Protein AF-A0A661EPB5-F1 (afdb_monomer_lite)

Foldseek 3Di:
DVLQVVQCVVLVCAFLQQRHNAQWDKDFAPPDDDPDNLRIHTHHPLVVCCVVDVVSDDPVSNVSLLVSCPDPRLNSVLVSLLVLVSVVVDPVSVVSNVVRDDDPVSVVRSVVD

pLDDT: mean 84.89, std 6.74, range [52.34, 92.0]

Radius of gyration: 13.14 Å; chains: 1; bounding box: 28×27×35 Å

Structure (mmCIF, N/CA/C/O backbone):
data_AF-A0A661EPB5-F1
#
_entry.id   AF-A0A661EPB5-F1
#
loop_
_atom_site.group_PDB
_atom_site.id
_atom_site.type_symbol
_atom_site.label_atom_id
_atom_site.label_alt_id
_atom_site.label_comp_id
_atom_site.label_asym_id
_atom_site.label_entity_id
_atom_site.label_seq_id
_atom_site.pdbx_PDB_ins_code
_atom_site.Cartn_x
_atom_site.Cartn_y
_atom_site.Cartn_z
_atom_site.occupancy
_atom_site.B_iso_or_equiv
_atom_site.auth_seq_id
_atom_site.auth_comp_id
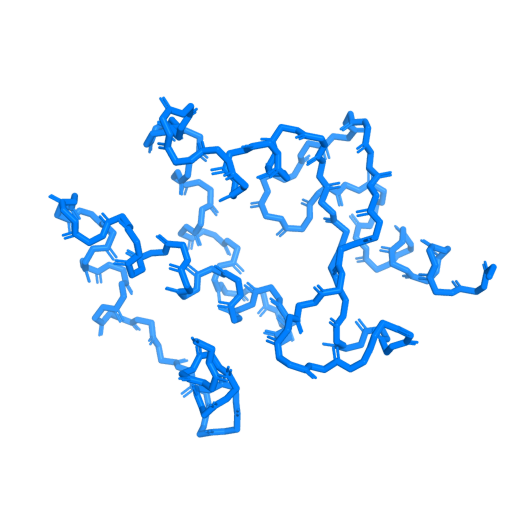_atom_site.auth_asym_id
_atom_site.auth_atom_id
_atom_site.pdbx_PDB_model_num
ATOM 1 N N . MET A 1 1 ? -6.628 12.441 16.285 1.00 52.34 1 MET A N 1
ATOM 2 C CA . MET A 1 1 ? -5.582 12.139 17.284 1.00 52.34 1 MET A CA 1
ATOM 3 C C . MET A 1 1 ? -5.520 10.660 17.662 1.00 52.34 1 MET A C 1
ATOM 5 O O . MET A 1 1 ? -4.428 10.247 17.982 1.00 52.34 1 MET A O 1
ATOM 9 N N . ALA A 1 2 ? -6.597 9.858 17.590 1.00 76.62 2 ALA A N 1
ATOM 10 C CA . ALA A 1 2 ? -6.498 8.402 17.820 1.00 76.62 2 ALA A CA 1
ATOM 11 C C . ALA A 1 2 ? -5.908 7.635 16.615 1.00 76.62 2 ALA A C 1
ATOM 13 O O . ALA A 1 2 ? -4.918 6.940 16.769 1.00 76.62 2 ALA A O 1
ATOM 14 N N . LEU A 1 3 ? -6.425 7.884 15.402 1.00 81.81 3 LEU A N 1
ATOM 15 C CA . LEU A 1 3 ? -6.051 7.154 14.178 1.00 81.81 3 LEU A CA 1
ATOM 16 C C . LEU A 1 3 ? -4.537 7.023 13.946 1.00 81.81 3 LEU A C 1
ATOM 18 O O . LEU A 1 3 ? -4.049 5.939 13.671 1.00 81.81 3 LEU A O 1
ATOM 22 N N . GLU A 1 4 ? -3.791 8.122 14.040 1.00 81.75 4 GLU A N 1
ATOM 23 C CA . GLU A 1 4 ? -2.346 8.119 13.777 1.00 81.75 4 GLU A CA 1
ATOM 24 C C . GLU A 1 4 ? -1.578 7.304 14.828 1.00 81.75 4 GLU A C 1
ATOM 26 O O . GLU A 1 4 ? -0.658 6.567 14.489 1.00 81.75 4 GLU A O 1
ATOM 31 N N . THR A 1 5 ? -2.003 7.375 16.093 1.00 84.88 5 THR A N 1
ATOM 32 C CA . THR A 1 5 ? -1.450 6.566 17.186 1.00 84.88 5 THR A CA 1
ATOM 33 C C . THR A 1 5 ? -1.793 5.088 17.014 1.00 84.88 5 THR A C 1
ATOM 35 O O . THR A 1 5 ? -0.899 4.257 17.124 1.00 84.88 5 THR A O 1
ATOM 38 N N . ASP A 1 6 ? -3.037 4.760 16.662 1.00 87.88 6 ASP A N 1
ATOM 39 C CA . ASP A 1 6 ? -3.471 3.378 16.422 1.00 87.88 6 ASP A CA 1
ATOM 40 C C . ASP A 1 6 ? -2.712 2.754 15.235 1.00 87.88 6 ASP A C 1
ATOM 42 O O . ASP A 1 6 ? -2.305 1.592 15.273 1.00 87.88 6 ASP A O 1
ATOM 46 N N . LEU A 1 7 ? -2.465 3.546 14.185 1.00 86.88 7 LEU A N 1
ATOM 47 C CA . LEU A 1 7 ? -1.652 3.140 13.039 1.00 86.88 7 LEU A CA 1
ATOM 48 C C . LEU A 1 7 ? -0.187 2.925 13.429 1.00 86.88 7 LEU A C 1
ATOM 50 O O . LEU A 1 7 ? 0.409 1.937 13.006 1.00 86.88 7 LEU A O 1
ATOM 54 N N . LEU A 1 8 ? 0.396 3.806 14.246 1.00 86.75 8 LEU A N 1
ATOM 55 C CA . LEU A 1 8 ? 1.754 3.641 14.773 1.00 86.75 8 LEU A CA 1
ATOM 56 C C . LEU A 1 8 ? 1.881 2.381 15.638 1.00 86.75 8 LEU A C 1
ATOM 58 O O . LEU A 1 8 ? 2.866 1.661 15.501 1.00 86.75 8 LEU A O 1
ATOM 62 N N . GLU A 1 9 ? 0.896 2.079 16.485 1.00 88.38 9 GLU A N 1
ATOM 63 C CA . GLU A 1 9 ? 0.887 0.853 17.292 1.00 88.38 9 GLU A CA 1
ATOM 64 C C . GLU A 1 9 ? 0.747 -0.405 16.425 1.00 88.38 9 GLU A C 1
ATOM 66 O O . GLU A 1 9 ? 1.490 -1.366 16.619 1.00 88.38 9 GLU A O 1
ATOM 71 N N . ARG A 1 10 ? -0.148 -0.398 15.425 1.00 86.81 10 ARG A N 1
ATOM 72 C CA . ARG A 1 10 ? -0.328 -1.523 14.488 1.00 86.81 10 ARG A CA 1
ATOM 73 C C . ARG A 1 10 ? 0.927 -1.804 13.668 1.00 86.81 10 ARG A C 1
ATOM 75 O O . ARG A 1 10 ? 1.260 -2.959 13.415 1.00 86.81 10 ARG A O 1
ATOM 82 N N . SER A 1 11 ? 1.577 -0.742 13.212 1.00 84.31 11 SER A N 1
ATOM 83 C CA . SER A 1 11 ? 2.714 -0.804 12.295 1.00 84.31 11 SER A CA 1
ATOM 84 C C . SER A 1 11 ? 4.074 -0.853 12.999 1.00 84.31 11 SER A C 1
ATOM 86 O O . SER A 1 11 ? 5.107 -0.822 12.331 1.00 84.31 11 SER A O 1
ATOM 88 N N . ASP A 1 12 ? 4.086 -0.926 14.335 1.00 87.00 12 ASP A N 1
ATOM 89 C CA . ASP A 1 12 ? 5.294 -0.894 15.170 1.00 87.00 12 ASP A CA 1
ATOM 90 C C . ASP A 1 12 ? 6.181 0.338 14.897 1.00 87.00 12 ASP A C 1
ATOM 92 O O . ASP A 1 12 ? 7.408 0.276 14.898 1.00 87.00 12 ASP A O 1
ATOM 96 N N . SER A 1 13 ? 5.548 1.485 14.625 1.00 87.12 13 SER A N 1
ATOM 97 C CA . SER A 1 13 ? 6.204 2.731 14.206 1.00 87.12 13 SER A CA 1
ATOM 98 C C . SER A 1 13 ? 7.067 2.576 12.951 1.00 87.12 13 SER A C 1
ATOM 100 O O . SER A 1 13 ? 8.183 3.101 12.872 1.00 87.12 13 SER A O 1
ATOM 102 N N . ARG A 1 14 ? 6.564 1.839 11.956 1.00 90.38 14 ARG A N 1
ATOM 103 C CA . ARG A 1 14 ? 7.238 1.608 10.673 1.00 90.38 14 ARG A CA 1
ATOM 104 C C . ARG A 1 14 ? 6.251 1.710 9.516 1.00 90.38 14 ARG A C 1
ATOM 106 O O . ARG A 1 14 ? 5.050 1.569 9.670 1.00 90.38 14 ARG A O 1
ATOM 113 N N . CYS A 1 15 ? 6.766 1.961 8.324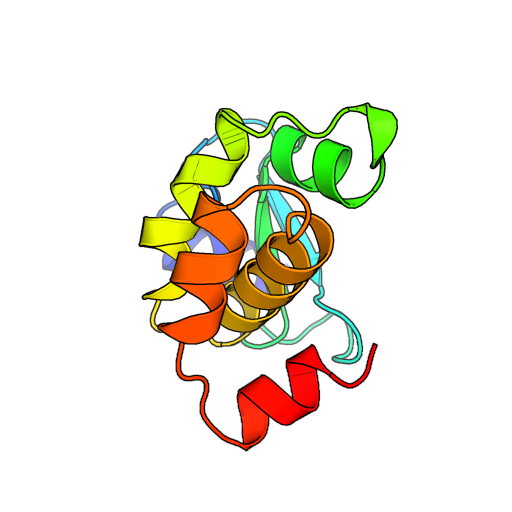 1.00 91.19 15 CYS A N 1
ATOM 114 C CA . CYS A 1 15 ? 5.979 2.019 7.104 1.00 91.19 15 CYS A CA 1
ATOM 115 C C . CYS A 1 15 ? 5.422 0.629 6.796 1.00 91.19 15 CYS A C 1
ATOM 117 O O . CYS A 1 15 ? 6.184 -0.331 6.692 1.00 91.19 15 CYS A O 1
ATOM 119 N N . GLU A 1 16 ? 4.117 0.525 6.579 1.00 89.75 16 GLU A N 1
ATOM 120 C CA . GLU A 1 16 ? 3.459 -0.757 6.307 1.00 89.75 16 GLU A CA 1
ATOM 121 C C . GLU A 1 16 ? 3.752 -1.304 4.901 1.00 89.75 16 GLU A C 1
ATOM 123 O O . GLU A 1 16 ? 3.499 -2.476 4.635 1.00 89.75 16 GLU A O 1
ATOM 128 N N . LEU A 1 17 ? 4.324 -0.484 4.008 1.00 87.19 17 LEU A N 1
ATOM 129 C CA . LEU A 1 17 ? 4.761 -0.917 2.677 1.00 87.19 17 LEU A CA 1
ATOM 130 C C . LEU A 1 17 ? 6.236 -1.326 2.647 1.00 87.19 17 LEU A C 1
ATOM 132 O O . LEU A 1 17 ? 6.561 -2.424 2.204 1.00 87.19 17 LEU A O 1
ATOM 136 N N . CYS A 1 18 ? 7.146 -0.450 3.084 1.00 87.75 18 CYS A N 1
ATOM 137 C CA . CYS A 1 18 ? 8.592 -0.675 2.952 1.00 87.75 18 CYS A CA 1
ATOM 138 C C . CYS A 1 18 ? 9.322 -0.950 4.274 1.00 87.75 18 CYS A C 1
ATOM 140 O O . CYS A 1 18 ? 10.506 -1.278 4.263 1.00 87.75 18 CYS A O 1
ATOM 142 N N . GLY A 1 19 ? 8.658 -0.791 5.421 1.00 85.19 19 GLY A N 1
ATOM 143 C CA . GLY A 1 19 ? 9.258 -0.973 6.744 1.00 85.19 19 GLY A CA 1
ATOM 144 C C . GLY A 1 19 ? 10.203 0.148 7.196 1.00 85.19 19 GLY A C 1
ATOM 145 O O . GLY A 1 19 ? 10.871 -0.017 8.221 1.00 85.19 19 GLY A O 1
ATOM 146 N N . GLY A 1 20 ? 10.301 1.258 6.456 1.00 86.00 20 GLY A N 1
ATOM 147 C CA . GLY A 1 20 ? 11.073 2.447 6.848 1.00 86.00 20 GLY A CA 1
ATOM 148 C C . GLY A 1 20 ? 10.418 3.220 7.998 1.00 86.00 20 GLY A C 1
ATOM 149 O O . GLY A 1 20 ? 9.211 3.137 8.163 1.00 86.00 20 GLY A O 1
ATOM 150 N N . ALA A 1 21 ? 11.187 3.972 8.785 1.00 86.31 21 ALA A N 1
ATOM 151 C CA . ALA A 1 21 ? 10.675 4.734 9.937 1.00 86.31 21 ALA A CA 1
ATOM 152 C C . ALA A 1 21 ? 10.750 6.264 9.748 1.00 86.31 21 ALA A C 1
ATOM 154 O O . ALA A 1 21 ? 10.433 7.025 10.660 1.00 86.31 21 ALA A O 1
ATOM 155 N N . ASP A 1 22 ? 11.171 6.723 8.567 1.00 85.31 22 ASP A N 1
ATOM 156 C CA . ASP A 1 22 ? 11.395 8.139 8.279 1.00 85.31 22 ASP A CA 1
ATOM 157 C C . ASP A 1 22 ? 10.123 8.820 7.759 1.00 85.31 22 ASP A C 1
ATOM 159 O O . ASP A 1 22 ? 9.541 8.389 6.763 1.00 85.31 22 ASP A O 1
ATOM 163 N N . GLY A 1 23 ? 9.700 9.903 8.419 1.00 84.44 23 GLY A N 1
ATOM 164 C CA . GLY A 1 23 ? 8.577 10.729 7.958 1.00 84.44 23 GLY A CA 1
ATOM 165 C C . GLY A 1 23 ? 7.262 9.953 7.839 1.00 84.44 23 GLY A C 1
ATOM 166 O O . GLY A 1 23 ? 6.596 10.031 6.810 1.00 84.44 23 GLY A O 1
ATOM 167 N N . LEU A 1 24 ? 6.928 9.151 8.854 1.00 89.94 24 LEU A N 1
ATOM 168 C CA . LEU A 1 24 ? 5.701 8.355 8.888 1.00 89.94 24 LEU A CA 1
ATOM 169 C C . LEU A 1 24 ? 4.466 9.254 8.944 1.00 89.94 24 LEU A C 1
ATOM 171 O O . LEU A 1 24 ? 4.356 10.112 9.817 1.00 89.94 24 LEU A O 1
ATOM 175 N N . ALA A 1 25 ? 3.527 9.018 8.036 1.00 88.81 25 ALA A N 1
ATOM 176 C CA . ALA A 1 25 ? 2.263 9.729 7.970 1.00 88.81 25 ALA A CA 1
ATOM 177 C C . ALA A 1 25 ? 1.117 8.765 7.648 1.00 88.81 25 ALA A C 1
ATOM 179 O O . ALA A 1 25 ? 1.275 7.797 6.898 1.00 88.81 25 ALA A O 1
ATOM 180 N N . ALA A 1 26 ? -0.053 9.040 8.224 1.00 89.12 26 ALA A N 1
ATOM 181 C CA . ALA A 1 26 ? -1.270 8.305 7.914 1.00 89.12 26 ALA A CA 1
ATOM 182 C C . ALA A 1 26 ? -1.760 8.682 6.509 1.00 89.12 26 ALA A C 1
ATOM 184 O O . ALA A 1 26 ? -2.114 9.832 6.248 1.00 89.12 26 ALA A O 1
ATOM 185 N N . TYR A 1 27 ? -1.801 7.699 5.616 1.00 88.06 27 TYR A N 1
ATOM 186 C CA . TYR A 1 27 ? -2.302 7.833 4.258 1.00 88.06 27 TYR A CA 1
ATOM 187 C C . TYR A 1 27 ? -3.644 7.109 4.138 1.00 88.06 27 TYR A C 1
ATOM 189 O O . TYR A 1 27 ? -3.732 5.898 4.346 1.00 88.06 27 TYR A O 1
ATOM 197 N N . ALA A 1 28 ? -4.700 7.856 3.822 1.00 88.44 28 ALA A N 1
ATOM 198 C CA . ALA A 1 28 ? -6.021 7.289 3.573 1.00 88.44 28 ALA A CA 1
ATOM 199 C C . ALA A 1 28 ? -6.068 6.709 2.156 1.00 88.44 28 ALA A C 1
ATOM 201 O O . ALA A 1 28 ? -5.748 7.407 1.195 1.00 88.44 28 ALA A O 1
ATOM 202 N N . VAL A 1 29 ? -6.472 5.447 2.027 1.00 86.00 29 VAL A N 1
ATOM 203 C CA . VAL A 1 29 ? -6.527 4.744 0.743 1.00 86.00 29 VAL A CA 1
ATOM 204 C C . VAL A 1 29 ? -7.892 4.994 0.094 1.00 86.00 29 VAL A C 1
ATOM 206 O O . VAL A 1 29 ? -8.904 4.501 0.596 1.00 86.00 29 VAL A O 1
ATOM 209 N N . PRO A 1 30 ? -7.970 5.723 -1.037 1.00 78.88 30 PRO A N 1
ATOM 210 C CA . PRO A 1 30 ? -9.249 5.983 -1.700 1.00 78.88 30 PRO A CA 1
ATOM 211 C C . PRO A 1 30 ? -9.937 4.673 -2.123 1.00 78.88 30 PRO A C 1
ATOM 213 O O . PRO A 1 30 ? -9.227 3.719 -2.450 1.00 78.88 30 PRO A O 1
ATOM 216 N N . PRO A 1 31 ? -11.281 4.580 -2.156 1.00 70.00 31 PRO A N 1
ATOM 217 C CA . PRO A 1 31 ? -12.269 5.624 -1.911 1.00 70.00 31 PRO A CA 1
ATOM 218 C C . PRO A 1 31 ? -12.790 5.678 -0.462 1.00 70.00 31 PRO A C 1
ATOM 220 O O . PRO A 1 31 ? -13.744 6.412 -0.202 1.00 70.00 31 PRO A O 1
ATOM 223 N N . GLU A 1 32 ? -12.202 4.931 0.478 1.00 72.94 32 GLU A N 1
ATOM 224 C CA . GLU A 1 32 ? -12.593 5.014 1.888 1.00 72.94 32 GLU A CA 1
ATOM 225 C C . GLU A 1 32 ? -12.323 6.427 2.444 1.00 72.94 32 GLU A C 1
ATOM 227 O O . GLU A 1 32 ? -11.312 7.058 2.109 1.00 72.94 32 GLU A O 1
ATOM 232 N N . PRO A 1 33 ? -13.223 6.967 3.283 1.00 60.56 33 PRO A N 1
ATOM 233 C CA . PRO A 1 33 ? -13.032 8.276 3.881 1.00 60.56 33 PRO A CA 1
ATOM 234 C C . PRO A 1 33 ? -11.835 8.278 4.840 1.00 60.56 33 PRO A C 1
ATOM 236 O O . PRO A 1 33 ? -11.640 7.363 5.642 1.00 60.56 33 PRO A O 1
ATOM 239 N N . ALA A 1 34 ? -11.065 9.369 4.807 1.00 61.84 34 ALA A N 1
ATOM 240 C CA . ALA A 1 34 ? -9.987 9.612 5.759 1.00 61.84 34 ALA A CA 1
ATOM 241 C C . ALA A 1 34 ? -10.544 9.590 7.195 1.00 61.84 34 ALA A C 1
ATOM 243 O O . ALA A 1 34 ? -11.332 10.458 7.575 1.00 61.84 34 ALA A O 1
ATOM 244 N N . GLY A 1 35 ? -10.166 8.578 7.982 1.00 64.25 35 GLY A N 1
ATOM 245 C CA . GLY A 1 35 ? -10.701 8.385 9.334 1.00 64.25 35 GLY A CA 1
ATOM 246 C C . GLY A 1 35 ? -10.827 6.932 9.793 1.00 64.25 35 GLY A C 1
ATOM 247 O O . GLY A 1 35 ? -10.850 6.697 10.999 1.00 64.25 35 GLY A O 1
ATOM 248 N N . SER A 1 36 ? -10.886 5.968 8.870 1.00 79.00 36 SER A N 1
ATOM 249 C CA . SER A 1 36 ? -10.926 4.538 9.209 1.00 79.00 36 SER A CA 1
ATOM 250 C C . SER A 1 36 ? -9.511 3.973 9.366 1.00 79.00 36 SER A C 1
ATOM 252 O O . SER A 1 36 ? -8.682 4.171 8.478 1.00 79.00 36 SER A O 1
ATOM 254 N N . ILE A 1 37 ? -9.231 3.258 10.463 1.00 80.88 37 ILE A N 1
ATOM 255 C CA . ILE A 1 37 ? -7.969 2.509 10.660 1.00 80.88 37 ILE A CA 1
ATOM 256 C C . ILE A 1 37 ? -7.802 1.454 9.565 1.00 80.88 37 ILE A C 1
ATOM 258 O O . ILE A 1 37 ? -6.709 1.286 9.028 1.00 80.88 37 ILE A O 1
ATOM 262 N N . ASP A 1 38 ? -8.889 0.775 9.202 1.00 80.88 38 ASP A N 1
ATOM 263 C CA . ASP A 1 38 ? -8.893 -0.231 8.139 1.00 80.88 38 ASP A CA 1
ATOM 264 C C . ASP A 1 38 ? -8.832 0.400 6.745 1.00 80.88 38 ASP A C 1
ATOM 266 O O . ASP A 1 38 ? -8.405 -0.262 5.810 1.00 80.88 38 ASP A O 1
ATOM 270 N N . GLY A 1 39 ? -9.225 1.676 6.625 1.00 85.62 39 GLY A N 1
ATOM 271 C CA . GLY A 1 39 ? -9.158 2.517 5.421 1.00 85.62 39 GLY A CA 1
ATOM 272 C C . GLY A 1 39 ? -7.845 3.289 5.246 1.00 85.62 39 GLY A C 1
ATOM 273 O O . GLY A 1 39 ? -7.665 3.994 4.252 1.00 85.62 39 GLY A O 1
ATOM 274 N N . SER A 1 40 ? -6.941 3.208 6.224 1.00 88.88 40 SER A N 1
ATOM 275 C CA . SER A 1 40 ? -5.723 4.019 6.283 1.00 88.88 40 SER A CA 1
ATOM 276 C C . SER A 1 40 ? -4.495 3.151 6.535 1.00 88.88 40 SER A C 1
ATOM 278 O O . SER A 1 40 ? -4.557 2.121 7.206 1.00 88.88 40 SER A O 1
ATOM 280 N N . VAL A 1 41 ? -3.355 3.587 6.015 1.00 89.81 41 VAL A N 1
ATOM 281 C CA . VAL A 1 41 ? -2.057 2.923 6.187 1.00 89.81 41 VAL A CA 1
ATOM 282 C C . VAL A 1 41 ? -1.015 3.915 6.653 1.00 89.81 41 VAL A C 1
ATOM 284 O O . VAL A 1 41 ? -1.057 5.087 6.277 1.00 89.81 41 VAL A O 1
ATOM 287 N N . LEU A 1 42 ? -0.062 3.451 7.455 1.00 91.31 42 LEU A N 1
ATOM 288 C CA . LEU A 1 42 ? 1.088 4.267 7.806 1.00 91.31 42 LEU A CA 1
ATOM 289 C C . LEU A 1 42 ? 2.174 4.129 6.741 1.00 91.31 42 LEU A C 1
ATOM 291 O O . LEU A 1 42 ? 2.745 3.052 6.561 1.00 91.31 42 LEU A O 1
ATOM 295 N N . LEU A 1 43 ? 2.474 5.223 6.044 1.00 90.81 43 LEU A N 1
ATOM 296 C CA . LEU A 1 43 ? 3.484 5.254 4.990 1.00 90.81 43 LEU A CA 1
ATOM 297 C C . LEU A 1 43 ? 4.604 6.222 5.345 1.00 90.81 43 LEU A C 1
ATOM 299 O O . LEU A 1 43 ? 4.367 7.263 5.950 1.00 90.81 43 LEU A O 1
ATOM 303 N N . CYS A 1 44 ? 5.828 5.892 4.943 1.00 92.00 44 CYS A N 1
ATOM 304 C CA . CYS A 1 44 ? 6.931 6.843 4.990 1.00 92.00 44 CYS A CA 1
ATOM 305 C C . CYS A 1 44 ? 6.815 7.871 3.860 1.00 92.00 44 CYS A C 1
ATOM 307 O O . CYS A 1 44 ? 6.235 7.597 2.803 1.00 92.00 44 CYS A O 1
ATOM 309 N N . GLU A 1 45 ? 7.455 9.021 4.053 1.00 89.62 45 GLU A N 1
ATOM 310 C CA . GLU A 1 45 ? 7.506 10.109 3.072 1.00 89.62 45 GLU A CA 1
ATOM 311 C C . GLU A 1 45 ? 7.987 9.629 1.693 1.00 89.62 45 GLU A C 1
ATOM 313 O O . GLU A 1 45 ? 7.442 10.030 0.671 1.00 89.62 45 GLU A O 1
ATOM 318 N N . VAL A 1 46 ? 8.947 8.699 1.652 1.00 88.94 46 VAL A N 1
ATOM 319 C CA . VAL A 1 46 ? 9.470 8.133 0.398 1.00 88.94 46 VAL A CA 1
ATOM 320 C C . VAL A 1 46 ? 8.408 7.331 -0.354 1.00 88.94 46 VAL A C 1
ATOM 322 O O . VAL A 1 46 ? 8.293 7.463 -1.570 1.00 88.94 46 VAL A O 1
ATOM 325 N N . CYS A 1 47 ? 7.630 6.496 0.342 1.00 89.31 47 CYS A N 1
ATOM 326 C CA . CYS A 1 47 ? 6.551 5.734 -0.286 1.00 89.31 47 CYS A CA 1
ATOM 327 C C . CYS A 1 47 ? 5.475 6.676 -0.826 1.00 89.31 47 CYS A C 1
ATOM 329 O O . CYS A 1 47 ? 5.060 6.516 -1.970 1.00 89.31 47 CYS A O 1
ATOM 331 N N . ILE A 1 48 ? 5.071 7.674 -0.035 1.00 88.31 48 ILE A N 1
ATOM 332 C CA . ILE A 1 48 ? 4.079 8.677 -0.444 1.00 88.31 48 ILE A CA 1
ATOM 333 C C . ILE A 1 48 ? 4.574 9.435 -1.683 1.00 88.31 48 ILE A C 1
ATOM 335 O O . ILE A 1 48 ? 3.860 9.502 -2.682 1.00 88.31 48 ILE A O 1
ATOM 339 N N . ASP A 1 49 ? 5.822 9.913 -1.671 1.00 89.00 49 ASP A N 1
ATOM 340 C CA . ASP A 1 49 ? 6.418 10.626 -2.804 1.00 89.00 49 ASP A CA 1
ATOM 341 C C . ASP A 1 49 ? 6.460 9.758 -4.069 1.00 89.00 49 ASP A C 1
ATOM 343 O O . ASP A 1 49 ? 6.160 10.244 -5.152 1.00 89.00 49 ASP A O 1
ATOM 347 N N . GLN A 1 50 ? 6.771 8.461 -3.965 1.00 87.75 50 GLN A N 1
ATOM 348 C CA . GLN A 1 50 ? 6.783 7.562 -5.127 1.00 87.75 50 GLN A CA 1
ATOM 349 C C . GLN A 1 50 ? 5.380 7.194 -5.643 1.00 87.75 50 GLN A C 1
ATOM 351 O O . GLN A 1 50 ? 5.216 6.924 -6.840 1.00 87.75 50 GLN A O 1
ATOM 356 N N . ILE A 1 51 ? 4.372 7.161 -4.767 1.00 85.94 51 ILE A N 1
ATOM 357 C CA . ILE A 1 51 ? 2.969 6.939 -5.151 1.00 85.94 51 ILE A CA 1
ATOM 358 C C . ILE A 1 51 ? 2.476 8.138 -5.963 1.00 85.94 51 ILE A C 1
ATOM 360 O O . ILE A 1 51 ? 2.004 7.959 -7.092 1.00 85.94 51 ILE A O 1
ATOM 364 N N . ASP A 1 52 ? 2.660 9.344 -5.419 1.00 84.94 52 ASP A N 1
ATOM 365 C CA . ASP A 1 52 ? 2.204 10.596 -6.024 1.00 84.94 52 ASP A CA 1
ATOM 366 C C . ASP A 1 52 ? 3.037 10.975 -7.261 1.00 84.94 52 ASP A C 1
ATOM 368 O O . ASP A 1 52 ? 2.495 11.434 -8.270 1.00 84.94 52 ASP A O 1
ATOM 372 N N . ASN A 1 53 ? 4.351 10.727 -7.237 1.00 83.94 53 ASN A N 1
ATOM 373 C CA . ASN A 1 53 ? 5.264 11.031 -8.336 1.00 83.94 53 ASN A CA 1
ATOM 374 C C . ASN A 1 53 ? 5.718 9.768 -9.069 1.00 83.94 53 ASN A C 1
ATOM 376 O O . ASN A 1 53 ? 6.783 9.202 -8.811 1.00 83.94 53 ASN A O 1
ATOM 380 N N . ALA A 1 54 ? 4.962 9.400 -10.107 1.00 74.88 54 ALA A N 1
ATOM 381 C CA . ALA A 1 54 ? 5.284 8.270 -10.980 1.00 74.88 54 ALA A CA 1
ATOM 382 C C . ALA A 1 54 ? 6.703 8.306 -11.577 1.00 74.88 54 ALA A C 1
ATOM 384 O O . ALA A 1 54 ? 7.311 7.263 -11.801 1.00 74.88 54 ALA A O 1
ATOM 385 N N . SER A 1 55 ? 7.241 9.504 -11.814 1.00 75.00 55 SER A N 1
ATOM 386 C CA . SER A 1 55 ? 8.583 9.727 -12.359 1.00 75.00 55 SER A CA 1
ATOM 387 C C . SER A 1 55 ? 9.719 9.413 -11.381 1.00 75.00 55 SER A C 1
ATOM 389 O O . SER A 1 55 ? 10.859 9.269 -11.818 1.00 75.00 55 SER A O 1
ATOM 391 N N . ARG A 1 56 ? 9.434 9.314 -10.075 1.00 75.06 56 ARG A N 1
ATOM 392 C CA . ARG A 1 56 ? 10.418 9.011 -9.022 1.00 75.06 56 ARG A CA 1
ATOM 393 C C . ARG A 1 56 ? 10.320 7.578 -8.503 1.00 75.06 56 ARG A C 1
ATOM 395 O O . ARG A 1 56 ? 11.038 7.231 -7.570 1.00 75.06 56 ARG A O 1
ATOM 402 N N . ARG A 1 57 ? 9.446 6.750 -9.084 1.00 79.62 57 ARG A N 1
ATOM 403 C CA . ARG A 1 57 ? 9.282 5.352 -8.671 1.00 79.62 57 ARG A CA 1
ATOM 404 C C . ARG A 1 57 ? 10.573 4.579 -8.887 1.00 79.62 57 ARG A C 1
ATOM 406 O O . ARG A 1 57 ? 11.072 4.488 -10.006 1.00 79.62 57 ARG A O 1
ATOM 413 N N . ASP A 1 58 ? 11.063 3.981 -7.814 1.00 77.94 58 ASP A N 1
ATOM 414 C CA . ASP A 1 58 ? 12.216 3.097 -7.841 1.00 77.94 58 ASP A CA 1
ATOM 415 C C . ASP A 1 58 ? 11.731 1.646 -7.766 1.00 77.94 58 ASP A C 1
ATOM 417 O O . ASP A 1 58 ? 11.277 1.173 -6.723 1.00 77.94 58 ASP A O 1
ATOM 421 N N . GLY A 1 59 ? 11.834 0.914 -8.878 1.00 75.19 59 GLY A N 1
ATOM 422 C CA . GLY A 1 59 ? 11.467 -0.503 -8.931 1.00 75.19 59 GLY A CA 1
ATOM 423 C C . GLY A 1 59 ? 12.270 -1.386 -7.964 1.00 75.19 59 GLY A C 1
ATOM 424 O O . GLY A 1 59 ? 11.835 -2.487 -7.631 1.00 75.19 59 GLY A O 1
ATOM 425 N N . TYR A 1 60 ? 13.431 -0.936 -7.475 1.00 80.81 60 TYR A N 1
ATOM 426 C CA . TYR A 1 60 ? 14.148 -1.621 -6.402 1.00 80.81 60 TYR A CA 1
ATOM 427 C C . TYR A 1 60 ? 13.485 -1.402 -5.042 1.00 80.81 60 TYR A C 1
ATOM 429 O O . TYR A 1 60 ? 13.354 -2.357 -4.280 1.00 80.81 60 TYR A O 1
ATOM 437 N N . HIS A 1 61 ? 13.007 -0.186 -4.762 1.00 82.25 61 HIS A N 1
ATOM 438 C CA . HIS A 1 61 ? 12.269 0.115 -3.534 1.00 82.25 61 HIS A CA 1
ATOM 439 C C . HIS A 1 61 ? 10.975 -0.703 -3.453 1.00 82.25 61 HIS A C 1
ATOM 441 O O . HIS A 1 61 ? 10.705 -1.333 -2.435 1.00 82.25 61 HIS A O 1
ATOM 447 N N . TRP A 1 62 ? 10.234 -0.795 -4.560 1.00 86.19 62 TRP A N 1
ATOM 448 C CA . TRP A 1 62 ? 8.969 -1.532 -4.634 1.00 86.19 62 TRP A CA 1
ATOM 449 C C . TRP A 1 62 ? 9.094 -3.058 -4.552 1.00 86.19 62 TRP A C 1
ATOM 451 O O . TRP A 1 62 ? 8.077 -3.744 -4.474 1.00 86.19 62 TRP A O 1
ATOM 461 N N . ARG A 1 63 ? 10.307 -3.624 -4.490 1.00 84.19 63 ARG A N 1
ATOM 462 C CA . ARG A 1 63 ? 10.476 -5.060 -4.204 1.00 84.19 63 ARG A CA 1
ATOM 463 C C . ARG A 1 63 ? 9.898 -5.456 -2.845 1.00 84.19 63 ARG A C 1
ATOM 465 O O . ARG A 1 63 ? 9.475 -6.600 -2.697 1.00 84.19 63 ARG A O 1
ATOM 472 N N . CYS A 1 64 ? 9.804 -4.521 -1.894 1.00 85.69 64 CYS A N 1
ATOM 473 C CA . CYS A 1 64 ? 9.134 -4.757 -0.612 1.00 85.69 64 CYS A CA 1
ATOM 474 C C . CYS A 1 64 ? 7.640 -5.087 -0.760 1.00 85.69 64 CYS A C 1
ATOM 476 O O . CYS A 1 64 ? 7.062 -5.685 0.145 1.00 85.69 64 CYS A O 1
ATOM 478 N N . LEU A 1 65 ? 7.019 -4.771 -1.908 1.00 85.69 65 LEU A N 1
ATOM 479 C CA . LEU A 1 65 ? 5.615 -5.095 -2.154 1.00 85.69 65 LEU A CA 1
ATOM 480 C C . LEU A 1 65 ? 5.337 -6.593 -2.088 1.00 85.69 65 LEU A C 1
ATOM 482 O O . LEU A 1 65 ? 4.263 -6.984 -1.640 1.00 85.69 65 LEU A O 1
ATOM 486 N N . SER A 1 66 ? 6.316 -7.406 -2.493 1.00 85.25 66 SER A N 1
ATOM 487 C CA . SER A 1 66 ? 6.229 -8.867 -2.446 1.00 85.25 66 SER A CA 1
ATOM 488 C C . SER A 1 66 ? 5.982 -9.408 -1.040 1.00 85.25 66 SER A C 1
ATOM 490 O O . SER A 1 66 ? 5.276 -10.400 -0.901 1.00 85.25 66 SER A O 1
ATOM 492 N N . ASP A 1 67 ? 6.498 -8.730 -0.013 1.00 84.88 67 ASP A N 1
ATOM 493 C CA . ASP A 1 67 ? 6.265 -9.078 1.387 1.00 84.88 67 ASP A CA 1
ATOM 494 C C . ASP A 1 67 ? 5.010 -8.377 1.922 1.00 84.88 67 ASP A C 1
ATOM 496 O O . ASP A 1 67 ? 4.193 -8.995 2.605 1.00 84.88 67 ASP A O 1
ATOM 500 N N . CYS A 1 68 ? 4.811 -7.097 1.579 1.00 84.12 68 CYS A N 1
ATOM 501 C CA . CYS A 1 68 ? 3.692 -6.312 2.108 1.00 84.12 68 CYS A CA 1
ATOM 502 C C . CYS A 1 68 ? 2.323 -6.789 1.595 1.00 84.12 68 CYS A C 1
ATOM 504 O O . CYS A 1 68 ? 1.325 -6.630 2.294 1.00 84.12 68 CYS A O 1
ATOM 506 N N . MET A 1 69 ? 2.260 -7.421 0.414 1.00 85.56 69 MET A N 1
ATOM 507 C CA . MET A 1 69 ? 1.003 -7.936 -0.137 1.00 85.56 69 MET A CA 1
ATOM 508 C C . MET A 1 69 ? 0.404 -9.054 0.729 1.00 85.56 69 MET A C 1
ATOM 510 O O . MET A 1 69 ? -0.806 -9.237 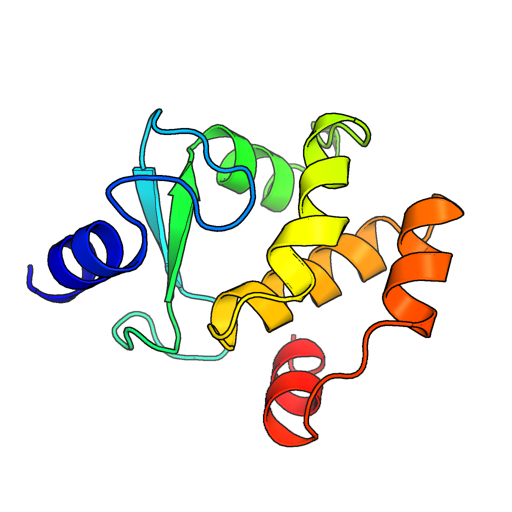0.747 1.00 85.56 69 MET A O 1
ATOM 514 N N . TRP A 1 70 ? 1.226 -9.754 1.516 1.00 84.62 70 TRP A N 1
ATOM 515 C CA . TRP A 1 70 ? 0.771 -10.775 2.466 1.00 84.62 70 TRP A CA 1
ATOM 516 C C . TRP A 1 70 ? 0.364 -10.202 3.828 1.00 84.62 70 TRP A C 1
ATOM 518 O O . TRP A 1 70 ? 0.061 -10.961 4.750 1.00 84.62 70 TRP A O 1
ATOM 528 N N . SER A 1 71 ? 0.373 -8.874 3.980 1.00 86.19 71 SER A N 1
ATOM 529 C CA . SER A 1 71 ? -0.072 -8.216 5.204 1.00 86.19 71 SER A CA 1
ATOM 530 C C . SER A 1 71 ? -1.532 -8.572 5.501 1.00 86.19 71 SER A C 1
ATOM 532 O O . SER A 1 71 ? -2.347 -8.621 4.577 1.00 86.19 71 SER A O 1
ATOM 534 N N . PRO A 1 72 ? -1.904 -8.787 6.776 1.00 83.94 72 PRO A N 1
ATOM 535 C CA . PRO A 1 72 ? -3.297 -9.008 7.158 1.00 83.94 72 PRO A CA 1
ATOM 536 C C . PRO A 1 72 ? -4.155 -7.737 7.057 1.00 83.94 72 PRO A C 1
ATOM 538 O O . PRO A 1 72 ? -5.356 -7.801 7.297 1.00 83.94 72 PRO A O 1
ATOM 541 N N . VAL A 1 73 ? -3.553 -6.581 6.756 1.00 87.75 73 VAL A N 1
ATOM 542 C CA . VAL A 1 73 ? -4.236 -5.287 6.693 1.00 87.75 73 VAL A CA 1
ATOM 543 C C . VAL A 1 73 ? -4.800 -5.056 5.283 1.00 87.75 73 VAL A C 1
ATOM 545 O O . VAL A 1 73 ? -4.012 -4.887 4.347 1.00 87.75 73 VAL A O 1
ATOM 548 N N . PRO A 1 74 ? -6.133 -4.951 5.112 1.00 87.94 74 PRO A N 1
ATOM 549 C CA . PRO A 1 74 ? -6.752 -4.785 3.795 1.00 87.94 74 PRO A CA 1
ATOM 550 C C . PRO A 1 74 ? -6.259 -3.544 3.045 1.00 87.94 74 PRO A C 1
ATOM 552 O O . PRO A 1 74 ? -5.959 -3.613 1.858 1.00 87.94 74 PRO A O 1
ATOM 555 N N . ALA A 1 75 ? -6.075 -2.410 3.728 1.00 89.06 75 ALA A N 1
ATOM 556 C CA . ALA A 1 75 ? -5.5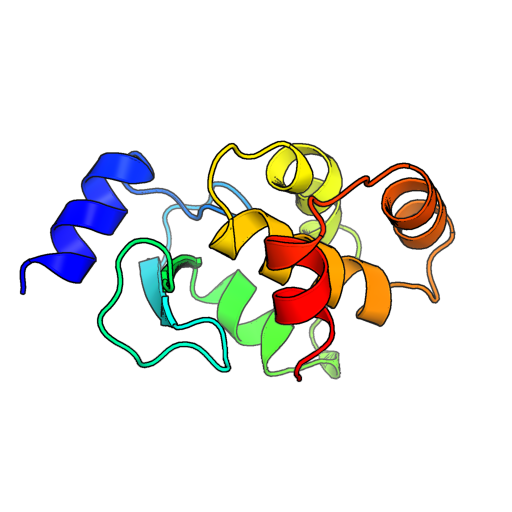65 -1.203 3.078 1.00 89.06 75 ALA A CA 1
ATOM 557 C C . ALA A 1 75 ? -4.144 -1.370 2.511 1.00 89.06 75 ALA A C 1
ATOM 559 O O . ALA A 1 75 ? -3.838 -0.827 1.448 1.00 89.06 75 ALA A O 1
ATOM 560 N N . VAL A 1 76 ? -3.281 -2.149 3.177 1.00 89.94 76 VAL A N 1
ATOM 561 C CA . VAL A 1 76 ? -1.934 -2.461 2.670 1.00 89.94 76 VAL A CA 1
ATOM 562 C C . VAL A 1 76 ? -2.040 -3.336 1.429 1.00 89.94 76 VAL A C 1
ATOM 564 O O . VAL A 1 76 ? -1.394 -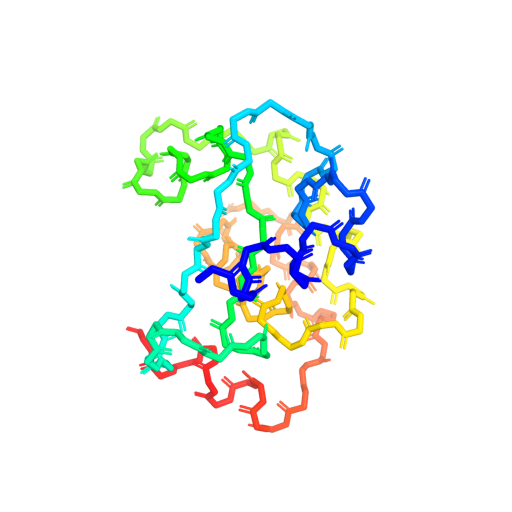3.047 0.427 1.00 89.94 76 VAL A O 1
ATOM 567 N N . GLN A 1 77 ? -2.906 -4.350 1.462 1.00 90.38 77 GLN A N 1
ATOM 568 C CA . GLN A 1 77 ? -3.174 -5.228 0.326 1.00 90.38 77 GLN A CA 1
ATOM 569 C C . GLN A 1 77 ? -3.687 -4.454 -0.900 1.00 90.38 77 GLN A C 1
ATOM 571 O O . GLN A 1 77 ? -3.163 -4.628 -2.002 1.00 90.38 77 GLN A O 1
ATOM 576 N N . VAL A 1 78 ? -4.644 -3.537 -0.711 1.00 90.38 78 VAL A N 1
ATOM 577 C CA . VAL A 1 78 ? -5.151 -2.653 -1.775 1.00 90.38 78 VAL A CA 1
ATOM 578 C C . VAL A 1 78 ? -4.034 -1.800 -2.368 1.00 90.38 78 VAL A C 1
ATOM 580 O O . VAL A 1 78 ? -3.888 -1.725 -3.591 1.00 90.38 78 VAL A O 1
ATOM 583 N N . MET A 1 79 ? -3.232 -1.156 -1.518 1.00 90.00 79 MET A N 1
ATOM 584 C CA . MET A 1 79 ? -2.129 -0.312 -1.977 1.00 90.00 79 MET A CA 1
ATOM 585 C C . MET A 1 79 ? -1.067 -1.122 -2.715 1.00 90.00 79 MET A C 1
ATOM 587 O O . MET A 1 79 ? -0.614 -0.699 -3.780 1.00 90.00 79 MET A O 1
ATOM 591 N N . ALA A 1 80 ? -0.719 -2.303 -2.203 1.00 90.31 80 ALA A N 1
ATOM 592 C CA . ALA A 1 80 ? 0.209 -3.215 -2.852 1.00 90.31 80 ALA A CA 1
ATOM 593 C C . ALA A 1 80 ? -0.292 -3.607 -4.242 1.00 90.31 80 ALA A C 1
ATOM 595 O O . ALA A 1 80 ? 0.443 -3.463 -5.216 1.00 90.31 80 ALA A O 1
ATOM 596 N N . TRP A 1 81 ? -1.561 -4.003 -4.362 1.00 90.88 81 TRP A N 1
ATOM 597 C CA . TRP A 1 81 ? -2.164 -4.355 -5.645 1.00 90.88 81 TRP A CA 1
ATOM 598 C C . TRP A 1 81 ? -2.136 -3.195 -6.642 1.00 90.88 81 TRP A C 1
ATOM 600 O O . TRP A 1 81 ? -1.731 -3.372 -7.791 1.00 90.88 81 TRP A O 1
ATOM 610 N N . ARG A 1 82 ? -2.510 -1.982 -6.211 1.00 89.12 82 ARG A N 1
ATOM 611 C CA . ARG A 1 82 ? -2.492 -0.788 -7.073 1.00 89.12 82 ARG A CA 1
ATOM 612 C C . ARG A 1 82 ? -1.087 -0.472 -7.560 1.00 89.12 82 ARG A C 1
ATOM 614 O O . ARG A 1 82 ? -0.900 -0.181 -8.742 1.00 89.12 82 ARG A O 1
ATOM 621 N N . MET A 1 83 ? -0.102 -0.566 -6.673 1.00 88.81 83 MET A N 1
ATOM 622 C CA . MET A 1 83 ? 1.289 -0.328 -7.031 1.00 88.81 83 MET A CA 1
ATOM 623 C C . MET A 1 83 ? 1.841 -1.409 -7.958 1.00 88.81 83 MET A C 1
ATOM 625 O O . MET A 1 83 ? 2.457 -1.069 -8.965 1.00 88.81 83 MET A O 1
ATOM 629 N N . LEU A 1 84 ? 1.562 -2.689 -7.694 1.00 89.50 84 LEU A N 1
ATOM 630 C CA . LEU A 1 84 ? 1.919 -3.797 -8.585 1.00 89.50 84 LEU A CA 1
ATOM 631 C C . LEU A 1 84 ? 1.296 -3.611 -9.974 1.00 89.50 84 LEU A C 1
ATOM 633 O O . LEU A 1 84 ? 1.980 -3.765 -10.982 1.00 89.50 84 LEU A O 1
ATOM 637 N N . LYS A 1 85 ? 0.033 -3.178 -10.046 1.00 88.69 85 LYS A N 1
ATOM 638 C CA . LYS A 1 85 ? -0.650 -2.894 -11.313 1.00 88.69 85 LYS A CA 1
ATOM 639 C C . LYS A 1 85 ? -0.018 -1.725 -12.065 1.00 88.69 85 LYS A C 1
ATOM 641 O O . LYS A 1 85 ? 0.132 -1.793 -13.283 1.00 88.69 85 LYS A O 1
ATOM 646 N N . GLN A 1 86 ? 0.401 -0.671 -11.366 1.00 86.50 86 GLN A N 1
ATOM 647 C CA . GLN A 1 86 ? 1.151 0.437 -11.970 1.00 86.50 86 GLN A CA 1
ATOM 648 C C . GLN A 1 86 ? 2.558 0.028 -12.424 1.00 86.50 86 GLN A C 1
ATOM 650 O O . GLN A 1 86 ? 3.071 0.579 -13.396 1.00 86.50 86 GLN A O 1
ATOM 655 N N . LEU A 1 87 ? 3.172 -0.928 -11.728 1.00 86.50 87 LEU A N 1
ATOM 656 C CA . LEU A 1 87 ? 4.477 -1.504 -12.044 1.00 86.50 87 LEU A CA 1
ATOM 657 C C . LEU A 1 87 ? 4.376 -2.717 -12.972 1.00 86.50 87 LEU A C 1
ATOM 659 O O . LEU A 1 87 ? 5.393 -3.341 -13.227 1.00 86.50 87 LEU A O 1
ATOM 663 N N . SER A 1 88 ? 3.200 -3.021 -13.530 1.00 84.88 88 SER A N 1
ATOM 664 C CA . SER A 1 88 ? 2.976 -4.167 -14.430 1.00 84.88 88 SER A CA 1
ATOM 665 C C . SER A 1 88 ? 3.859 -4.176 -15.684 1.00 84.88 88 SER A C 1
ATOM 667 O O . SER A 1 88 ? 3.952 -5.190 -16.363 1.00 84.88 88 SER A O 1
ATOM 669 N N . ALA A 1 89 ? 4.546 -3.071 -15.989 1.00 86.00 89 ALA A N 1
ATOM 670 C CA . ALA A 1 89 ? 5.608 -3.038 -16.993 1.00 86.00 89 ALA A CA 1
ATOM 671 C C . ALA A 1 89 ? 6.822 -3.919 -16.623 1.00 86.00 89 ALA A C 1
ATOM 673 O O . ALA A 1 89 ? 7.584 -4.326 -17.498 1.00 86.00 89 ALA A O 1
ATOM 674 N N . GLU A 1 90 ? 7.012 -4.197 -15.336 1.00 86.62 90 GLU A N 1
ATOM 675 C CA . GLU A 1 90 ? 8.039 -5.075 -14.797 1.00 86.62 90 GLU A CA 1
ATOM 676 C C . GLU A 1 90 ? 7.498 -6.503 -14.652 1.00 86.62 90 GLU A C 1
ATOM 678 O O . GLU A 1 90 ? 6.473 -6.729 -14.007 1.00 86.62 90 GLU A O 1
ATOM 683 N N . ALA A 1 91 ? 8.232 -7.491 -15.172 1.00 88.69 91 ALA A N 1
ATOM 684 C CA . ALA A 1 91 ? 7.801 -8.893 -15.135 1.00 88.69 91 ALA A CA 1
ATOM 685 C C . ALA A 1 91 ? 7.546 -9.403 -13.704 1.00 88.69 91 ALA A C 1
ATOM 687 O O . ALA A 1 91 ? 6.544 -10.060 -13.451 1.00 88.69 91 ALA A O 1
ATOM 688 N N . TRP A 1 92 ? 8.400 -9.027 -12.744 1.00 88.94 92 TRP A N 1
ATOM 689 C CA . TRP A 1 92 ? 8.258 -9.455 -11.348 1.00 88.94 92 TRP A CA 1
ATOM 690 C C . TRP A 1 92 ? 6.979 -8.921 -10.689 1.00 88.94 92 TRP A C 1
ATOM 692 O O . TRP A 1 92 ? 6.405 -9.594 -9.838 1.00 88.94 92 TRP A O 1
ATOM 702 N N . ALA A 1 93 ? 6.535 -7.717 -11.058 1.00 90.69 93 ALA A N 1
ATOM 703 C CA . ALA A 1 93 ? 5.332 -7.122 -10.489 1.00 90.69 93 ALA A CA 1
ATOM 704 C C . ALA A 1 93 ? 4.082 -7.812 -11.040 1.00 90.69 93 ALA A C 1
ATOM 706 O O . ALA A 1 93 ? 3.130 -8.049 -10.299 1.00 90.69 93 ALA A O 1
ATOM 707 N N . GLN A 1 94 ? 4.114 -8.173 -12.325 1.00 88.75 94 GLN A N 1
ATOM 708 C CA . GLN A 1 94 ? 3.043 -8.924 -12.961 1.00 88.75 94 GLN A CA 1
ATOM 709 C C . GLN A 1 94 ? 2.940 -10.351 -12.404 1.00 88.75 94 GLN A C 1
ATOM 711 O O . GLN A 1 94 ? 1.849 -10.759 -12.022 1.00 88.75 94 GLN A O 1
ATOM 716 N N . ASP A 1 95 ? 4.064 -11.056 -12.238 1.00 91.12 95 ASP A N 1
ATOM 717 C CA . ASP A 1 95 ? 4.089 -12.401 -11.643 1.00 91.12 95 ASP A CA 1
ATOM 718 C C . ASP A 1 95 ? 3.512 -12.412 -10.211 1.00 91.12 95 ASP A C 1
ATOM 720 O O . ASP A 1 95 ? 2.776 -13.326 -9.820 1.00 91.12 95 ASP A O 1
ATOM 724 N N . LEU A 1 96 ? 3.830 -11.379 -9.418 1.00 89.81 96 LEU A N 1
ATOM 725 C CA . LEU A 1 96 ? 3.263 -11.204 -8.081 1.00 89.81 96 LEU A CA 1
ATOM 726 C C . LEU A 1 96 ? 1.764 -10.938 -8.144 1.00 89.81 96 LEU A C 1
ATOM 728 O O . LEU A 1 96 ? 1.025 -11.567 -7.398 1.00 89.81 96 LEU A O 1
ATOM 732 N N . LEU A 1 97 ? 1.316 -10.048 -9.030 1.00 89.56 97 LEU A N 1
ATOM 733 C CA . LEU A 1 97 ? -0.097 -9.704 -9.176 1.00 89.56 97 LEU A CA 1
ATOM 734 C C . LEU A 1 97 ? -0.936 -10.906 -9.629 1.00 89.56 97 LEU A C 1
ATOM 736 O O . LEU A 1 97 ? -2.033 -11.094 -9.116 1.00 89.56 97 LEU A O 1
ATOM 740 N N . ASP A 1 98 ? -0.400 -11.750 -10.512 1.00 88.38 98 ASP A N 1
ATOM 741 C CA . ASP A 1 98 ? -1.052 -12.988 -10.959 1.00 88.38 98 ASP A CA 1
ATOM 742 C C . ASP A 1 98 ? -1.167 -14.030 -9.831 1.00 88.38 98 ASP A C 1
ATOM 744 O O . ASP A 1 98 ? -2.100 -14.834 -9.802 1.00 88.38 98 ASP A O 1
ATOM 748 N N . THR A 1 99 ? -0.227 -14.015 -8.881 1.00 86.56 99 THR A N 1
ATOM 749 C CA . THR A 1 99 ? -0.253 -14.885 -7.693 1.00 86.56 99 THR A CA 1
ATOM 750 C C . THR A 1 99 ? -1.068 -14.273 -6.549 1.00 86.56 99 THR A C 1
ATOM 752 O O . THR A 1 99 ? -1.518 -14.984 -5.646 1.00 86.56 99 THR A O 1
ATOM 755 N N . PHE A 1 100 ? -1.251 -12.953 -6.559 1.00 88.00 100 PHE A N 1
ATOM 756 C CA . PHE A 1 100 ? -1.845 -12.221 -5.458 1.00 88.00 100 PHE A CA 1
ATOM 757 C C . PHE A 1 100 ? -3.366 -12.327 -5.488 1.00 88.00 100 PHE A C 1
ATOM 759 O O . PHE A 1 100 ? -4.054 -11.650 -6.250 1.00 88.00 100 PHE A O 1
ATOM 766 N N . TYR A 1 101 ? -3.888 -13.189 -4.618 1.00 83.69 101 TYR A N 1
ATOM 767 C CA . TYR A 1 101 ? -5.319 -13.385 -4.467 1.00 83.69 101 TYR A CA 1
ATOM 768 C C . TYR A 1 101 ? -5.857 -12.489 -3.351 1.00 83.69 101 TYR A C 1
ATOM 770 O O . TYR A 1 101 ? -5.563 -12.702 -2.174 1.00 83.69 101 TYR A O 1
ATOM 778 N N . LEU A 1 102 ? -6.646 -11.493 -3.738 1.00 85.44 102 LEU A N 1
ATOM 779 C CA . LEU A 1 102 ? -7.415 -10.659 -2.823 1.00 85.44 102 LEU A CA 1
ATOM 780 C C . LEU A 1 102 ? -8.790 -11.286 -2.590 1.00 85.44 102 LEU A C 1
ATOM 782 O O . LEU A 1 102 ? -9.314 -12.000 -3.445 1.00 85.44 102 LEU A O 1
ATOM 786 N N . ASP A 1 103 ? -9.391 -11.017 -1.437 1.00 87.31 103 ASP A N 1
ATOM 787 C CA . ASP A 1 103 ? -10.809 -11.301 -1.242 1.00 87.31 103 ASP A CA 1
ATOM 788 C C . ASP A 1 103 ? -11.672 -10.373 -2.110 1.00 87.31 103 ASP A C 1
ATOM 790 O O . ASP A 1 103 ? -11.265 -9.259 -2.442 1.00 87.31 103 ASP A O 1
ATOM 794 N N . ASP A 1 104 ? -12.885 -10.815 -2.448 1.00 86.75 104 ASP A N 1
ATOM 795 C CA . ASP A 1 104 ? -13.784 -10.079 -3.347 1.00 86.75 104 ASP A CA 1
ATOM 796 C C . ASP A 1 104 ? -14.038 -8.632 -2.882 1.00 86.75 104 ASP A C 1
ATOM 798 O O . ASP A 1 104 ? -14.179 -7.732 -3.712 1.00 86.75 104 ASP A O 1
ATOM 802 N N . ALA A 1 105 ? -14.080 -8.383 -1.566 1.00 86.12 105 ALA A N 1
ATOM 803 C CA . ALA A 1 105 ? -14.307 -7.045 -1.026 1.00 86.12 105 ALA A CA 1
ATOM 804 C C . ALA A 1 105 ? -13.070 -6.149 -1.202 1.00 86.12 105 ALA A C 1
ATOM 806 O O . ALA A 1 105 ? -13.192 -5.029 -1.706 1.00 86.12 105 ALA A O 1
ATOM 807 N N . THR A 1 106 ? -11.881 -6.643 -0.854 1.00 87.00 106 THR A N 1
ATOM 808 C CA . THR A 1 106 ? -10.615 -5.915 -1.027 1.00 87.00 106 THR A CA 1
ATOM 809 C C . THR A 1 106 ? -10.263 -5.726 -2.500 1.00 87.00 106 THR A C 1
ATOM 811 O O . THR A 1 106 ? -9.801 -4.652 -2.883 1.00 87.00 106 THR A O 1
ATOM 814 N N . GLN A 1 107 ? -10.532 -6.712 -3.361 1.00 87.31 107 GLN A N 1
ATOM 815 C CA . GLN A 1 107 ? -10.346 -6.576 -4.805 1.00 87.31 107 GLN A CA 1
ATOM 816 C C . GLN A 1 107 ? -11.279 -5.511 -5.387 1.00 87.31 107 GLN A C 1
ATOM 818 O O . GLN A 1 107 ? -10.816 -4.620 -6.100 1.00 87.31 107 GLN A O 1
ATOM 823 N N . ALA A 1 108 ? -12.572 -5.552 -5.046 1.00 88.62 108 ALA A N 1
ATOM 824 C CA . ALA A 1 108 ? -13.525 -4.535 -5.484 1.00 88.62 108 ALA A CA 1
ATOM 825 C C . ALA A 1 108 ? -13.099 -3.134 -5.020 1.00 88.62 108 ALA A C 1
ATOM 827 O O . ALA A 1 108 ? -13.215 -2.169 -5.772 1.00 88.62 108 ALA A O 1
ATOM 828 N N . TRP A 1 109 ? -12.547 -3.018 -3.809 1.00 88.38 109 TRP A N 1
ATOM 829 C CA . TRP A 1 109 ? -11.977 -1.769 -3.314 1.00 88.38 109 TRP A CA 1
ATOM 830 C C . TRP A 1 109 ? -10.733 -1.344 -4.114 1.00 88.38 109 TRP A C 1
ATOM 832 O O . TRP A 1 109 ? -10.620 -0.189 -4.541 1.00 88.38 109 TRP A O 1
ATOM 842 N N . ALA A 1 110 ? -9.813 -2.267 -4.387 1.00 86.69 110 ALA A N 1
ATOM 843 C CA . ALA A 1 110 ? -8.621 -1.983 -5.175 1.00 86.69 110 ALA A CA 1
ATOM 844 C C . ALA A 1 110 ? -8.953 -1.497 -6.593 1.00 86.69 110 ALA A C 1
ATOM 846 O O . ALA A 1 110 ? -8.291 -0.575 -7.076 1.00 86.69 110 ALA A O 1
ATOM 847 N N . GLU A 1 111 ? -10.005 -2.049 -7.202 1.00 85.69 111 GLU A N 1
ATOM 848 C CA . GLU A 1 111 ? -10.522 -1.698 -8.530 1.00 85.69 111 GLU A CA 1
ATOM 849 C C . GLU A 1 111 ? -11.396 -0.433 -8.565 1.00 85.69 111 GLU A C 1
ATOM 851 O O . GLU A 1 111 ? -11.580 0.146 -9.634 1.00 85.69 111 GLU A O 1
ATOM 856 N N . ALA A 1 112 ? -11.926 0.027 -7.429 1.00 82.81 112 ALA A N 1
ATOM 857 C CA . ALA A 1 112 ? -12.841 1.172 -7.352 1.00 82.81 112 ALA A CA 1
ATOM 858 C C . ALA A 1 112 ? -12.167 2.559 -7.502 1.00 82.81 112 ALA A C 1
ATOM 860 O O . ALA A 1 112 ? -12.754 3.573 -7.121 1.00 82.81 112 ALA A O 1
ATOM 861 N N . THR A 1 113 ? -10.935 2.639 -8.011 1.00 63.94 113 THR A N 1
ATOM 862 C CA . THR A 1 113 ? -10.155 3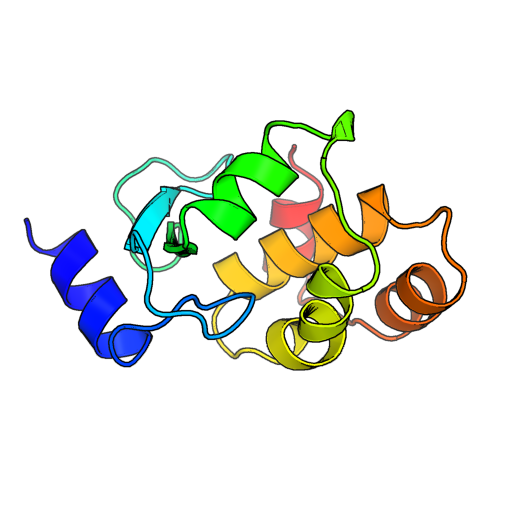.880 -8.207 1.00 63.94 113 THR A CA 1
ATOM 863 C C . THR A 1 113 ? -9.466 3.860 -9.561 1.00 63.94 113 THR A C 1
ATOM 865 O O . THR A 1 113 ? -9.560 4.891 -10.263 1.00 63.94 113 THR A O 1
#

Secondary structure (DSSP, 8-state):
-HHHHHHHHHTTTS-TTT---TT-EEEE-TTS-TT-STTEEEE-HHHHHHHH-GGG--TTGGGGHHHHTT-S-HHHHHHHHHHHHHTTTSHHHHHHHHH----HHHHHHHH--

Sequence (113 aa):
MALETDLLERSDSRCELCGGADGLAAYAVPPEPAGSIDGSVLLCEVCIDQIDNASRRDGYHWRCLSDCMWSPVPAVQVMAWRMLKQLSAEAWAQDLLDTFYLDDATQAWAEAT